Protein AF-I1C285-F1 (afdb_monomer)

Solvent-accessible surface area (backbone atoms only — not comparable to full-atom values): 5231 Å² total; per-residue (Å²): 115,69,70,64,52,58,72,76,45,48,62,41,95,85,80,42,74,32,66,66,60,37,52,52,51,22,49,48,51,28,55,53,49,52,51,52,40,39,73,76,35,48,26,65,90,64,35,57,68,70,58,39,52,48,50,41,62,72,60,34,46,51,43,53,49,54,52,59,76,76,42,93,71,54,72,73,56,49,51,53,50,50,56,46,48,51,56,58,56,67,62,83

Secondary structure (DSSP, 8-state):
-HHHHHHHS-B-TTS-B-HHHHHHHHHHHHHHHHHHHHHTT-STTTS-HHHHHHHIIIIIHHHHHHHHHHS---HHHHHHHHHHHHHHHTT-

Radius of gyration: 14.58 Å; Cα contacts (8 Å, |Δi|>4): 73; chains: 1; bounding box: 31×17×46 Å

pLDDT: mean 83.93, std 9.77, range [53.44, 94.19]

Organism: Rhizopus delemar (strain RA 99-880 / ATCC MYA-4621 / FGSC 9543 / NRRL 43880) (NCBI:txid246409)

Foldseek 3Di:
DVVVVPVQFDADVPRHGDLVVLLVSLLVQLVVQLVVCVVVQLFVVRDPPVVSVVCCVPPRVCSLVVSVVPDPDDPVSVVSSVVSNVVSVVRD

Structure (mmCIF, N/CA/C/O backbone):
data_AF-I1C285-F1
#
_entry.id   AF-I1C285-F1
#
loop_
_atom_site.group_PDB
_atom_site.id
_atom_site.type_symbol
_atom_site.label_atom_id
_atom_site.label_alt_id
_atom_site.label_comp_id
_atom_site.label_asym_id
_atom_site.label_entity_id
_atom_site.label_seq_id
_atom_site.pdbx_PDB_ins_code
_atom_site.Cartn_x
_atom_site.Cartn_y
_atom_site.Cartn_z
_atom_site.occupancy
_atom_site.B_iso_or_equiv
_atom_site.auth_seq_id
_atom_site.auth_comp_id
_atom_site.auth_asym_id
_atom_site.auth_atom_id
_atom_site.pdbx_PDB_model_num
ATOM 1 N N . MET A 1 1 ? -11.873 -8.223 -22.964 1.00 54.44 1 MET A N 1
ATOM 2 C CA . MET A 1 1 ? -10.847 -8.191 -21.890 1.00 54.44 1 MET A CA 1
ATOM 3 C C . MET A 1 1 ? -9.662 -7.270 -22.198 1.00 54.44 1 MET A C 1
ATOM 5 O O . MET A 1 1 ? -9.266 -6.542 -21.297 1.00 54.44 1 ME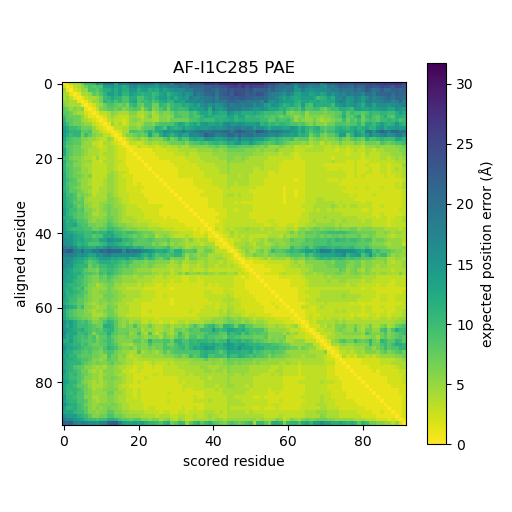T A O 1
ATOM 9 N N . ALA A 1 2 ? -9.109 -7.268 -23.420 1.00 53.44 2 ALA A N 1
ATOM 10 C CA . ALA A 1 2 ? -7.887 -6.519 -23.758 1.00 53.44 2 ALA A CA 1
ATOM 11 C C . ALA A 1 2 ? -7.978 -4.990 -23.529 1.00 53.44 2 ALA A C 1
ATOM 13 O O . ALA A 1 2 ? -7.085 -4.411 -22.913 1.00 53.44 2 ALA A O 1
ATOM 14 N N . ASP A 1 3 ? -9.087 -4.344 -23.906 1.00 55.34 3 ASP A N 1
ATOM 15 C CA . ASP A 1 3 ? -9.252 -2.886 -23.746 1.00 55.34 3 ASP A CA 1
ATOM 16 C C . ASP A 1 3 ? -9.341 -2.407 -22.289 1.00 55.34 3 ASP A C 1
ATOM 18 O O . ASP A 1 3 ? -8.932 -1.291 -21.959 1.00 55.34 3 ASP A O 1
ATOM 22 N N . LEU A 1 4 ? -9.846 -3.251 -21.383 1.00 56.50 4 LEU A N 1
ATOM 23 C CA . LEU A 1 4 ? -9.949 -2.916 -19.958 1.00 56.50 4 LEU A CA 1
ATOM 24 C C . LEU A 1 4 ? -8.583 -2.939 -19.268 1.00 56.50 4 LEU A C 1
ATOM 26 O O . LEU A 1 4 ? -8.317 -2.100 -18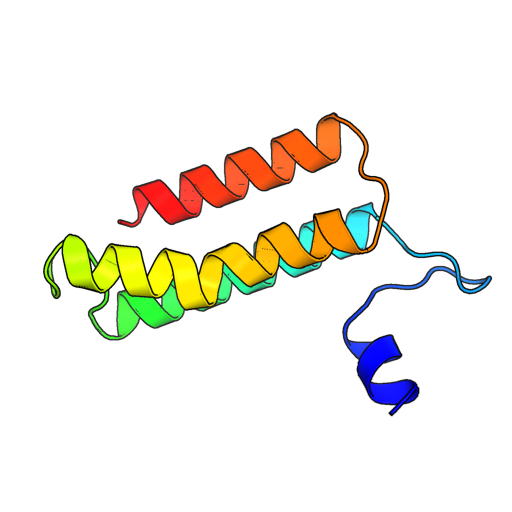.405 1.00 56.50 4 LEU A O 1
ATOM 30 N N . LEU A 1 5 ? -7.707 -3.864 -19.670 1.00 58.28 5 LEU A N 1
ATOM 31 C CA . LEU A 1 5 ? -6.325 -3.911 -19.195 1.00 58.28 5 LEU A CA 1
ATOM 32 C C . LEU A 1 5 ? -5.527 -2.720 -19.739 1.00 58.28 5 LEU A C 1
ATOM 34 O O . LEU A 1 5 ? -4.825 -2.062 -18.973 1.00 58.28 5 LEU A O 1
ATOM 38 N N . ARG A 1 6 ? -5.730 -2.362 -21.015 1.00 58.78 6 ARG A N 1
ATOM 39 C CA . ARG A 1 6 ? -5.080 -1.207 -21.659 1.00 58.78 6 ARG A CA 1
ATOM 40 C C . ARG A 1 6 ? -5.464 0.139 -21.029 1.00 58.78 6 ARG A C 1
ATOM 42 O O . ARG A 1 6 ? -4.644 1.047 -21.002 1.00 58.78 6 ARG A O 1
ATOM 49 N N . LYS A 1 7 ? -6.673 0.273 -20.464 1.00 62.44 7 LYS A N 1
ATOM 50 C CA . LYS A 1 7 ? -7.075 1.471 -19.694 1.00 62.44 7 LYS A CA 1
ATOM 51 C C . LYS A 1 7 ? -6.432 1.568 -18.308 1.00 62.44 7 LYS A C 1
ATOM 53 O O . LYS A 1 7 ? -6.295 2.670 -17.785 1.00 62.44 7 LYS A O 1
ATOM 58 N N . ARG A 1 8 ? -6.105 0.440 -17.669 1.00 64.81 8 ARG A N 1
ATOM 59 C CA . ARG A 1 8 ? -5.585 0.417 -16.287 1.00 64.81 8 ARG A CA 1
ATOM 60 C C . ARG A 1 8 ? -4.065 0.407 -16.200 1.00 64.81 8 ARG A C 1
ATOM 62 O O . ARG A 1 8 ? -3.540 0.803 -15.158 1.00 64.81 8 ARG A O 1
ATOM 69 N N . ILE A 1 9 ? -3.402 -0.063 -17.250 1.00 74.44 9 ILE A N 1
ATOM 70 C CA . ILE A 1 9 ? -1.959 -0.254 -17.320 1.00 74.44 9 ILE A CA 1
ATOM 71 C C . ILE A 1 9 ? -1.407 0.711 -18.381 1.00 74.44 9 ILE A C 1
ATOM 73 O O . ILE A 1 9 ? -1.883 0.689 -19.514 1.00 74.44 9 ILE A O 1
ATOM 77 N N . PRO A 1 10 ? -0.448 1.587 -18.040 1.00 78.25 10 PRO A N 1
ATOM 78 C CA . PRO A 1 10 ? 0.042 2.588 -18.975 1.00 78.25 10 PRO A CA 1
ATOM 79 C C . PRO A 1 10 ? 1.036 1.969 -19.960 1.00 78.25 10 PRO A C 1
ATOM 81 O O . PRO A 1 10 ? 2.098 1.484 -19.570 1.00 78.25 10 PRO A O 1
ATOM 84 N N . PHE A 1 11 ? 0.692 2.034 -21.244 1.00 78.94 11 PHE A N 1
ATOM 85 C CA . PHE A 1 11 ? 1.546 1.618 -22.353 1.00 78.94 11 PHE A CA 1
ATOM 86 C C . PHE A 1 11 ? 2.057 2.843 -23.122 1.00 78.94 11 PHE A C 1
ATOM 88 O O . PHE A 1 11 ? 1.318 3.805 -23.351 1.00 78.94 11 PHE A O 1
ATOM 95 N N . LYS A 1 12 ? 3.326 2.805 -23.529 1.00 79.94 12 LYS A N 1
ATOM 96 C CA . LYS A 1 12 ? 3.933 3.729 -24.492 1.00 79.94 12 LYS A CA 1
ATOM 97 C C . LYS A 1 12 ? 3.543 3.328 -25.926 1.00 79.94 12 LYS A C 1
ATOM 99 O O . LYS A 1 12 ? 3.167 2.175 -26.157 1.00 79.94 12 LYS A O 1
ATOM 104 N N . PRO A 1 13 ? 3.649 4.244 -26.908 1.00 76.44 13 PRO A N 1
ATOM 105 C CA . PRO A 1 13 ? 3.588 3.873 -28.321 1.00 76.44 13 PRO A CA 1
ATOM 106 C C . PRO A 1 13 ? 4.623 2.774 -28.604 1.00 76.44 13 PRO A C 1
ATOM 108 O O . PRO A 1 13 ? 5.791 2.939 -28.260 1.00 76.44 13 PRO A O 1
ATOM 111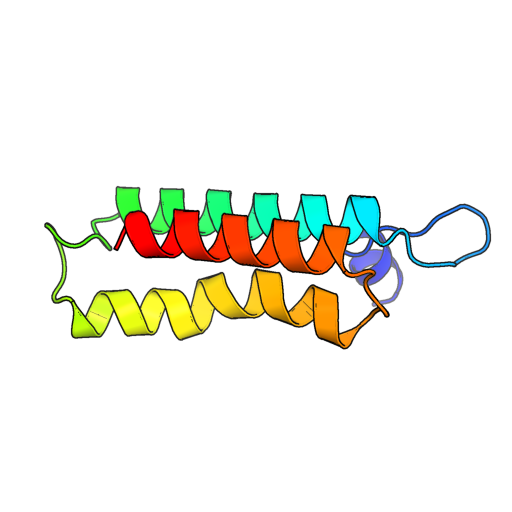 N N . GLY A 1 14 ? 4.183 1.642 -29.158 1.00 75.62 14 GLY A N 1
ATOM 112 C CA . GLY A 1 14 ? 5.005 0.433 -29.310 1.00 75.62 14 GLY A CA 1
ATOM 113 C C . GLY A 1 14 ? 4.681 -0.706 -28.332 1.00 75.62 14 GLY A C 1
ATOM 114 O O . GLY A 1 14 ? 5.429 -1.671 -28.293 1.00 75.62 14 GLY A O 1
ATOM 115 N N . ASP A 1 15 ? 3.600 -0.616 -27.546 1.00 75.44 15 ASP A N 1
ATOM 116 C CA . ASP A 1 15 ? 3.109 -1.659 -26.614 1.00 75.44 15 ASP A CA 1
ATOM 117 C C . ASP A 1 15 ? 4.062 -2.013 -25.453 1.00 75.44 15 ASP A C 1
ATOM 119 O O . ASP A 1 15 ? 3.899 -3.020 -24.766 1.00 75.44 15 ASP A O 1
ATOM 123 N N . HIS A 1 16 ? 5.026 -1.140 -25.160 1.00 80.88 16 HIS A N 1
ATOM 124 C CA . HIS A 1 16 ? 5.895 -1.283 -23.991 1.00 80.88 16 HIS A CA 1
ATOM 125 C C . HIS A 1 16 ? 5.263 -0.593 -22.784 1.00 80.88 16 HIS A C 1
ATOM 127 O O . HIS A 1 16 ? 4.664 0.475 -22.916 1.00 80.88 16 HIS A O 1
ATOM 133 N N . LEU A 1 17 ? 5.412 -1.167 -21.592 1.00 82.75 17 LEU A N 1
ATOM 134 C CA . LEU A 1 17 ? 4.932 -0.542 -20.362 1.00 82.75 17 LEU A CA 1
ATOM 135 C C . LEU A 1 17 ? 5.684 0.758 -20.073 1.00 82.75 17 LEU A C 1
ATOM 137 O O . LEU A 1 17 ? 6.894 0.853 -20.272 1.00 82.75 17 LEU A O 1
ATOM 141 N N . ASP A 1 18 ? 4.963 1.753 -19.564 1.00 87.25 18 ASP A N 1
ATOM 142 C CA . ASP A 1 18 ? 5.558 2.973 -19.034 1.00 87.25 18 ASP A CA 1
ATOM 143 C C . ASP A 1 18 ? 5.771 2.831 -17.515 1.00 87.25 18 ASP A C 1
ATOM 145 O O . ASP A 1 18 ? 4.823 3.052 -16.752 1.00 87.25 18 ASP A O 1
ATOM 149 N N . PRO A 1 19 ? 6.974 2.439 -17.045 1.00 84.44 19 PRO A N 1
ATOM 150 C CA . PRO A 1 19 ? 7.214 2.167 -15.628 1.00 84.44 19 PRO A CA 1
ATOM 151 C C . PRO A 1 19 ? 6.941 3.385 -14.744 1.00 84.44 19 PRO A C 1
ATOM 153 O O . PRO A 1 19 ? 6.428 3.243 -13.638 1.00 84.44 19 PRO A O 1
ATOM 156 N N . GLU A 1 20 ? 7.226 4.590 -15.235 1.00 86.62 20 GLU A N 1
ATOM 157 C CA . GLU A 1 20 ? 7.057 5.817 -14.464 1.00 86.62 20 GLU A CA 1
ATOM 158 C C . GLU A 1 20 ? 5.576 6.143 -14.255 1.00 86.62 20 GLU A C 1
ATOM 160 O O . GLU A 1 20 ? 5.125 6.325 -13.122 1.00 86.62 20 GLU A O 1
ATOM 165 N N . LYS A 1 21 ? 4.778 6.117 -15.330 1.00 87.50 21 LYS A N 1
ATOM 166 C CA . LYS A 1 21 ? 3.321 6.294 -15.220 1.00 87.50 21 LYS A CA 1
ATOM 167 C C . LYS A 1 21 ? 2.666 5.178 -14.415 1.00 87.50 21 LYS A C 1
ATOM 169 O O . LYS A 1 21 ? 1.667 5.424 -13.741 1.00 87.50 21 LYS A O 1
ATOM 174 N N . LEU A 1 22 ? 3.204 3.962 -14.485 1.00 87.94 22 LEU A N 1
ATOM 175 C CA . LEU A 1 22 ? 2.701 2.817 -13.732 1.00 87.94 22 LEU A CA 1
ATOM 176 C C . LEU A 1 22 ? 2.910 3.027 -12.230 1.00 87.94 22 LEU A C 1
ATOM 178 O O . LEU A 1 22 ? 1.957 2.897 -11.462 1.00 87.94 22 LEU A O 1
ATOM 182 N N . VAL A 1 23 ? 4.109 3.449 -11.826 1.00 89.12 23 VAL A N 1
ATOM 183 C CA . VAL A 1 23 ? 4.424 3.809 -10.436 1.00 89.12 23 VAL A CA 1
ATOM 184 C C . VAL A 1 23 ? 3.523 4.9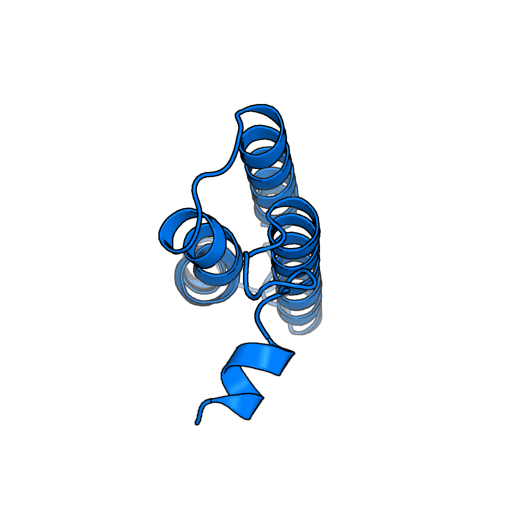40 -9.950 1.00 89.12 23 VAL A C 1
ATOM 186 O O . VAL A 1 23 ? 2.865 4.791 -8.922 1.00 89.12 23 VAL A O 1
ATOM 189 N N . GLN A 1 24 ? 3.404 6.029 -10.715 1.00 89.56 24 GLN A N 1
ATOM 190 C CA . GLN A 1 24 ? 2.547 7.160 -10.342 1.00 89.56 24 GLN A CA 1
ATOM 191 C C . GLN A 1 24 ? 1.072 6.758 -10.210 1.00 89.56 24 GLN A C 1
ATOM 193 O O . GLN A 1 24 ? 0.413 7.122 -9.237 1.00 89.56 24 GLN A O 1
ATOM 198 N N . SER A 1 25 ? 0.551 5.953 -11.142 1.00 89.12 25 SER A N 1
ATOM 199 C CA . SER A 1 25 ? -0.826 5.447 -11.078 1.00 89.12 25 SER A CA 1
ATOM 200 C C . SER A 1 25 ? -1.068 4.595 -9.832 1.00 89.12 25 SER A C 1
ATOM 202 O O . SER A 1 25 ? -2.115 4.716 -9.197 1.00 89.12 25 SER A O 1
ATOM 204 N N . ASN A 1 26 ? -0.110 3.745 -9.468 1.00 89.31 26 ASN A N 1
ATOM 205 C CA . ASN A 1 26 ? -0.221 2.866 -8.309 1.00 89.31 26 ASN A CA 1
ATOM 206 C C . ASN A 1 26 ? -0.166 3.641 -6.995 1.00 89.31 26 ASN A C 1
ATOM 208 O O . ASN A 1 26 ? -0.995 3.405 -6.117 1.00 89.31 26 ASN A O 1
ATOM 212 N N . ILE A 1 27 ? 0.747 4.611 -6.889 1.00 91.25 27 ILE A N 1
ATOM 213 C CA . ILE A 1 27 ? 0.823 5.525 -5.744 1.00 91.25 27 ILE A CA 1
ATOM 214 C C . ILE A 1 27 ? -0.484 6.298 -5.606 1.00 91.25 27 ILE A C 1
ATOM 216 O O . ILE A 1 27 ? -1.054 6.354 -4.518 1.00 91.25 27 ILE A O 1
ATOM 22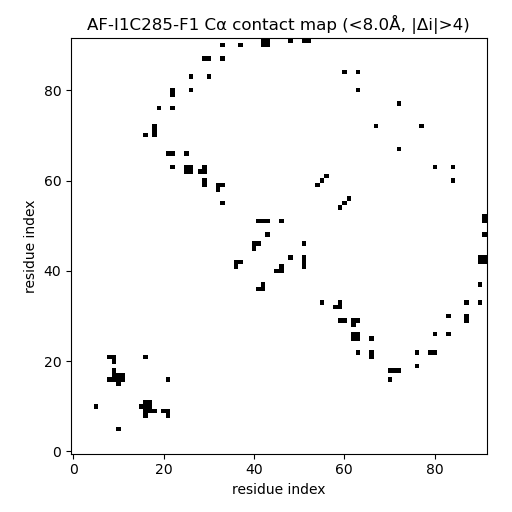0 N N . PHE A 1 28 ? -0.994 6.852 -6.708 1.00 92.25 28 PHE A N 1
ATOM 221 C CA . PHE A 1 28 ? -2.251 7.588 -6.708 1.00 92.25 28 PHE A CA 1
ATOM 222 C C . PHE A 1 28 ? -3.414 6.716 -6.221 1.00 92.25 28 PHE A C 1
ATOM 224 O O . PHE A 1 28 ? -4.126 7.111 -5.302 1.00 92.25 28 PHE A O 1
ATOM 231 N N . LYS A 1 29 ? -3.567 5.500 -6.762 1.00 91.44 29 LYS A N 1
ATOM 232 C CA . LYS A 1 29 ? -4.606 4.549 -6.331 1.00 91.44 29 LYS A CA 1
ATOM 233 C C . LYS A 1 29 ? -4.490 4.220 -4.841 1.00 91.44 29 LYS A C 1
ATOM 235 O O . LYS A 1 29 ? -5.498 4.300 -4.133 1.00 91.44 29 LYS A O 1
ATOM 240 N N . ALA A 1 30 ? -3.281 3.915 -4.364 1.00 92.44 30 ALA A N 1
ATOM 241 C CA . ALA A 1 30 ? -3.032 3.572 -2.966 1.00 92.44 30 ALA A CA 1
ATOM 242 C C . ALA A 1 30 ? -3.395 4.734 -2.034 1.00 92.44 30 ALA A C 1
ATOM 244 O O . ALA A 1 30 ? -4.131 4.550 -1.063 1.00 92.44 30 ALA A O 1
ATOM 245 N N . MET A 1 31 ? -2.965 5.948 -2.384 1.00 93.12 31 MET A N 1
ATOM 246 C CA . MET A 1 31 ? -3.251 7.166 -1.626 1.00 93.12 31 MET A CA 1
ATOM 247 C C . MET A 1 31 ? -4.742 7.531 -1.638 1.00 93.12 31 MET A C 1
ATOM 249 O O . MET A 1 31 ? -5.298 7.908 -0.607 1.00 93.12 31 MET A O 1
ATOM 253 N N . SER A 1 32 ? -5.425 7.394 -2.775 1.00 94.19 32 SER A N 1
ATOM 254 C CA . SER A 1 32 ? -6.875 7.598 -2.847 1.00 94.19 32 SER A CA 1
ATOM 255 C C . SER A 1 32 ? -7.620 6.581 -1.985 1.00 94.19 32 SER A C 1
ATOM 257 O O . SER A 1 32 ? -8.498 6.958 -1.212 1.00 94.19 32 SER A O 1
ATOM 259 N N . THR A 1 33 ? -7.234 5.306 -2.061 1.00 93.44 33 THR A N 1
ATOM 260 C CA . THR A 1 33 ? -7.852 4.226 -1.283 1.00 93.44 33 THR A CA 1
ATOM 261 C C . THR A 1 33 ? -7.673 4.451 0.214 1.00 93.44 33 THR A C 1
ATOM 263 O O . THR A 1 33 ? -8.647 4.363 0.958 1.00 93.44 33 THR A O 1
ATOM 266 N N . ILE A 1 34 ? -6.463 4.795 0.672 1.00 92.50 34 ILE A N 1
ATOM 267 C CA . ILE A 1 34 ? -6.223 5.021 2.102 1.00 92.50 34 ILE A CA 1
ATOM 268 C C . ILE A 1 34 ? -6.956 6.255 2.631 1.00 92.50 34 ILE A C 1
ATOM 270 O O . ILE A 1 34 ? -7.422 6.247 3.766 1.00 92.50 34 ILE A O 1
ATOM 274 N N . ASN A 1 35 ? -7.133 7.293 1.808 1.00 92.50 35 ASN A N 1
ATOM 275 C CA . ASN A 1 35 ? -7.945 8.450 2.180 1.00 92.50 35 ASN A CA 1
ATOM 276 C C . ASN A 1 35 ? -9.426 8.079 2.333 1.00 92.50 35 ASN A C 1
ATOM 278 O O . ASN A 1 35 ? -10.055 8.503 3.299 1.00 92.50 35 ASN A O 1
ATOM 282 N N . VAL A 1 36 ? -9.970 7.255 1.429 1.00 92.75 36 VAL A N 1
ATOM 283 C CA . VAL A 1 36 ? -11.349 6.753 1.544 1.00 92.75 36 VAL A CA 1
ATOM 284 C C . VAL A 1 36 ? -11.505 5.897 2.799 1.00 92.75 36 VAL A C 1
ATOM 286 O O . VAL A 1 36 ? -12.414 6.153 3.584 1.00 92.75 36 VAL A O 1
ATOM 289 N N . LEU A 1 37 ? -10.592 4.950 3.040 1.00 90.44 37 LEU A N 1
ATOM 290 C CA . LEU A 1 37 ? -10.587 4.124 4.253 1.00 90.44 37 LEU A CA 1
ATOM 291 C C . LEU A 1 37 ? -10.553 4.999 5.517 1.00 90.44 37 LEU A C 1
ATOM 293 O O . LEU A 1 37 ? -11.390 4.844 6.404 1.00 90.44 37 LEU A O 1
ATOM 297 N N . SER A 1 38 ? -9.666 5.992 5.550 1.00 88.81 38 SER A N 1
ATOM 298 C CA . SER A 1 38 ? -9.572 6.937 6.663 1.00 88.81 38 SER A CA 1
ATOM 299 C C . SER A 1 38 ? -10.872 7.724 6.883 1.00 88.81 38 SER A C 1
ATOM 301 O O . SER A 1 38 ? -11.293 7.881 8.031 1.00 88.81 38 SER A O 1
ATOM 303 N N . SER A 1 39 ? -11.549 8.150 5.806 1.00 89.19 39 SER A N 1
ATOM 304 C CA . SER A 1 39 ? -12.815 8.898 5.883 1.00 89.19 39 SER A CA 1
ATOM 305 C C . SER A 1 39 ? -14.001 8.080 6.399 1.00 89.19 39 SER A C 1
ATOM 307 O O . SER A 1 39 ? -14.886 8.642 7.034 1.00 89.19 39 SER A O 1
ATOM 309 N N . ILE A 1 40 ? -14.009 6.758 6.186 1.00 88.19 40 ILE A N 1
ATOM 310 C CA . ILE A 1 40 ? -15.044 5.856 6.726 1.00 88.19 40 ILE A CA 1
ATOM 311 C C . ILE A 1 40 ? -14.698 5.349 8.135 1.00 88.19 40 ILE A C 1
ATOM 313 O O . ILE A 1 40 ? -15.298 4.398 8.629 1.00 88.19 40 ILE A O 1
ATOM 317 N N . GLY A 1 41 ? -13.700 5.960 8.775 1.00 85.31 41 GLY A N 1
ATOM 318 C CA . GLY A 1 41 ? -13.295 5.654 10.139 1.00 85.31 41 GLY A CA 1
ATOM 319 C C . GLY A 1 41 ? -12.225 4.577 10.254 1.00 85.31 41 GLY A C 1
ATOM 320 O O . GLY A 1 41 ? -11.707 4.414 11.352 1.00 85.31 41 GLY A O 1
ATOM 321 N N . VAL A 1 42 ? -11.838 3.893 9.163 1.00 85.31 42 VAL A N 1
ATOM 322 C CA . VAL A 1 42 ? -10.706 2.946 9.127 1.00 85.31 42 VAL A CA 1
ATOM 323 C C . VAL A 1 42 ? -9.423 3.758 9.262 1.00 85.31 42 VAL A C 1
ATOM 325 O O . VAL A 1 42 ? -8.756 4.086 8.289 1.00 85.31 42 VAL A O 1
ATOM 328 N N . ASN A 1 43 ? -9.117 4.117 10.504 1.00 82.31 43 ASN A N 1
ATOM 329 C CA . ASN A 1 43 ? -7.975 4.885 10.976 1.00 82.31 43 ASN A CA 1
ATOM 330 C C . ASN A 1 43 ? -7.712 4.489 12.455 1.00 82.31 43 ASN A C 1
ATOM 332 O O . ASN A 1 43 ? -8.579 3.851 13.069 1.00 82.31 43 ASN A O 1
ATOM 336 N N . PRO A 1 44 ? -6.563 4.853 13.051 1.00 77.62 44 PRO A N 1
ATOM 337 C CA . PRO A 1 44 ? -6.232 4.484 14.435 1.00 77.62 44 PRO A CA 1
ATOM 338 C C . PRO A 1 44 ? -7.212 4.994 15.500 1.00 77.62 44 PRO A C 1
ATOM 340 O O . PRO A 1 44 ? -7.220 4.464 16.608 1.00 77.62 44 PRO A O 1
ATOM 343 N N . SER A 1 45 ? -8.024 6.011 15.194 1.00 81.25 45 SER A N 1
ATOM 344 C CA . SER A 1 45 ? -9.029 6.546 16.121 1.00 81.25 45 SER A CA 1
ATOM 345 C C . SER A 1 45 ? -10.383 5.830 16.046 1.00 81.25 45 SER A C 1
ATOM 347 O O . SER A 1 45 ? -11.121 5.845 17.026 1.00 81.25 45 SER A O 1
ATOM 349 N N . GLY A 1 46 ? -10.718 5.202 14.911 1.00 78.44 46 GLY A N 1
ATOM 350 C CA . GLY A 1 46 ? -12.035 4.602 14.669 1.00 78.44 46 GLY A CA 1
ATOM 351 C C . GLY A 1 46 ? -12.079 3.071 14.708 1.00 78.44 46 GLY A C 1
ATOM 352 O O . GLY A 1 46 ? -13.101 2.509 15.091 1.00 78.44 46 GLY A O 1
ATOM 353 N N . PHE A 1 47 ? -10.992 2.373 14.358 1.00 81.38 47 PHE A N 1
ATOM 354 C CA . PHE A 1 47 ? -10.908 0.905 14.432 1.00 81.38 47 PHE A CA 1
ATOM 355 C C . PHE A 1 47 ? -9.711 0.454 15.263 1.00 81.38 47 PHE A C 1
ATOM 357 O O . PHE A 1 47 ? -8.735 1.178 15.448 1.00 81.38 47 PHE A O 1
ATOM 364 N N . SER A 1 48 ? -9.744 -0.804 15.712 1.00 85.00 48 SER A N 1
ATOM 365 C CA . SER A 1 48 ? -8.565 -1.413 16.318 1.00 85.00 48 SER A CA 1
ATOM 366 C C . SER A 1 48 ? -7.411 -1.471 15.312 1.00 85.00 48 SER A C 1
ATOM 368 O O . SER A 1 48 ? -7.600 -1.748 14.121 1.00 85.00 48 SER A O 1
ATOM 370 N N . LYS A 1 49 ? -6.186 -1.287 15.813 1.00 84.88 49 LYS A N 1
ATOM 371 C CA . LYS A 1 49 ? -4.946 -1.382 15.025 1.00 84.88 49 LYS A CA 1
ATOM 372 C C . LYS A 1 49 ? -4.867 -2.679 14.203 1.00 84.88 49 LYS A C 1
ATOM 374 O O . LYS A 1 49 ? -4.353 -2.695 13.083 1.00 84.88 49 LYS A O 1
ATOM 379 N N . LEU A 1 50 ? -5.417 -3.773 14.733 1.00 87.62 50 LEU A N 1
ATOM 380 C CA . LEU A 1 50 ? -5.450 -5.073 14.064 1.00 87.62 50 LEU A CA 1
ATOM 381 C C . LEU A 1 50 ? -6.408 -5.094 12.863 1.00 87.62 50 LEU A C 1
ATOM 383 O O . LEU A 1 50 ? -6.058 -5.635 11.818 1.00 87.62 50 LEU A O 1
ATOM 387 N N . LEU A 1 51 ? -7.598 -4.499 12.978 1.00 86.31 51 LEU A N 1
ATOM 388 C CA . LEU A 1 51 ? -8.557 -4.446 11.870 1.00 86.31 51 LEU A CA 1
ATOM 389 C C . LEU A 1 51 ? -8.071 -3.529 10.752 1.00 86.31 51 LEU A C 1
ATOM 391 O O . LEU A 1 51 ? -8.058 -3.926 9.588 1.00 86.31 51 LEU A O 1
ATOM 395 N N . TYR A 1 52 ? -7.597 -2.338 11.106 1.00 83.31 52 TYR A N 1
ATOM 396 C CA . TYR A 1 52 ? -7.042 -1.410 10.133 1.00 83.31 52 TYR A CA 1
ATOM 397 C C . TYR A 1 52 ? -5.858 -2.026 9.364 1.00 83.31 52 TYR A C 1
ATOM 399 O O . TYR A 1 52 ? -5.800 -1.950 8.137 1.00 83.31 52 TYR A O 1
ATOM 407 N N . SER A 1 53 ? -4.899 -2.649 10.065 1.00 88.69 53 SER A N 1
ATOM 408 C CA . SER A 1 53 ? -3.700 -3.207 9.414 1.00 88.69 53 SER A CA 1
ATOM 409 C C . SER A 1 53 ? -4.051 -4.319 8.423 1.00 88.69 53 SER A C 1
ATOM 411 O O . SER A 1 53 ? -3.422 -4.425 7.368 1.00 88.69 53 SER A O 1
ATOM 413 N N . ARG A 1 54 ? -5.117 -5.085 8.698 1.00 91.81 54 ARG A N 1
ATOM 414 C CA . ARG A 1 54 ? -5.693 -6.035 7.737 1.00 91.81 54 ARG A CA 1
ATOM 415 C C . ARG A 1 54 ? -6.273 -5.332 6.510 1.00 91.81 54 ARG A C 1
ATOM 417 O O . ARG A 1 54 ? -5.992 -5.773 5.401 1.00 91.81 54 ARG A O 1
ATOM 424 N N . PHE A 1 55 ? -7.016 -4.235 6.672 1.00 90.75 55 PHE A N 1
ATOM 425 C CA . PHE A 1 55 ? -7.522 -3.460 5.530 1.00 90.75 55 PHE A CA 1
ATOM 426 C C . PHE A 1 55 ? -6.392 -2.903 4.659 1.00 90.75 55 PHE A C 1
ATOM 428 O O . PHE A 1 55 ? -6.448 -3.025 3.434 1.00 90.75 55 PHE A O 1
ATOM 435 N N . TYR A 1 56 ? -5.334 -2.364 5.269 1.00 91.44 56 TYR A N 1
ATOM 436 C CA . TYR A 1 56 ? -4.154 -1.917 4.530 1.00 91.44 56 TYR A CA 1
ATOM 437 C C . TYR A 1 56 ? -3.522 -3.065 3.727 1.00 91.44 56 TYR A C 1
ATOM 439 O O . TYR A 1 56 ? -3.323 -2.934 2.517 1.00 91.44 56 TYR A O 1
ATOM 447 N N . ALA A 1 57 ? -3.259 -4.204 4.377 1.00 92.31 57 ALA A N 1
ATOM 448 C CA . ALA A 1 57 ? -2.612 -5.354 3.749 1.00 92.31 57 ALA A CA 1
ATOM 449 C C . ALA A 1 57 ? -3.444 -5.975 2.616 1.00 92.31 57 ALA A C 1
ATOM 451 O O . ALA A 1 57 ? -2.876 -6.443 1.636 1.00 92.31 57 ALA A O 1
ATOM 452 N N . GLN A 1 58 ? -4.773 -5.983 2.740 1.00 92.69 58 GLN A N 1
ATOM 453 C CA . GLN A 1 58 ? -5.664 -6.628 1.772 1.00 92.69 58 GLN A CA 1
ATOM 454 C C . GLN A 1 58 ? -6.096 -5.705 0.6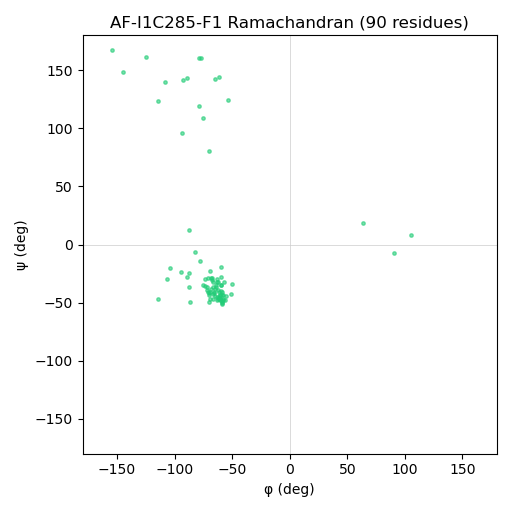26 1.00 92.69 58 GLN A C 1
ATOM 456 O O . GLN A 1 58 ? -6.384 -6.193 -0.462 1.00 92.69 58 GLN A O 1
ATOM 461 N N . ILE A 1 59 ? -6.160 -4.386 0.842 1.00 91.75 59 ILE A N 1
ATOM 462 C CA . ILE A 1 59 ? -6.751 -3.451 -0.132 1.00 91.75 59 ILE A CA 1
ATOM 463 C C . ILE A 1 59 ? -5.710 -2.492 -0.714 1.00 91.75 59 ILE A C 1
ATOM 465 O O . ILE A 1 59 ? -5.676 -2.292 -1.928 1.00 91.75 59 ILE A O 1
ATOM 469 N N . VAL A 1 60 ? -4.865 -1.887 0.126 1.00 92.19 60 VAL A N 1
ATOM 470 C CA . VAL A 1 60 ? -3.930 -0.827 -0.299 1.00 92.19 60 VAL A CA 1
ATOM 471 C C . VAL A 1 60 ? -2.627 -1.420 -0.817 1.00 92.19 60 VAL A C 1
ATOM 473 O O . VAL A 1 60 ? -2.180 -1.078 -1.911 1.00 92.19 60 VAL A O 1
ATOM 476 N N . ARG A 1 61 ? -2.032 -2.345 -0.057 1.00 91.31 61 ARG A N 1
ATOM 477 C CA . ARG A 1 61 ? -0.739 -2.959 -0.380 1.00 91.31 61 ARG A CA 1
ATOM 478 C C . ARG A 1 61 ? -0.707 -3.608 -1.779 1.00 91.31 61 ARG A C 1
ATOM 480 O O . ARG A 1 61 ? 0.217 -3.279 -2.533 1.00 91.31 61 ARG A O 1
ATOM 487 N N . PRO A 1 62 ? -1.731 -4.373 -2.219 1.00 91.62 62 PRO A N 1
ATOM 488 C CA . PRO A 1 62 ? -1.745 -4.960 -3.560 1.00 91.62 62 PRO A CA 1
ATOM 489 C C . PRO A 1 62 ? -1.686 -3.928 -4.690 1.00 91.62 62 PRO A C 1
ATOM 491 O O . PRO A 1 62 ? -1.155 -4.220 -5.756 1.00 91.62 62 PRO A O 1
ATOM 494 N N . GLN A 1 63 ? -2.181 -2.704 -4.476 1.00 89.50 63 GLN A N 1
ATOM 495 C CA . GLN A 1 63 ? -2.153 -1.652 -5.500 1.00 89.50 63 GLN A CA 1
ATOM 496 C C . GLN A 1 63 ? -0.726 -1.181 -5.796 1.00 89.50 63 GLN A C 1
ATOM 498 O O . GLN A 1 63 ? -0.429 -0.809 -6.929 1.00 89.50 63 GLN A O 1
ATOM 503 N N . THR A 1 64 ? 0.161 -1.232 -4.799 1.00 85.31 64 THR A N 1
ATOM 504 C CA . THR A 1 64 ? 1.586 -0.905 -4.960 1.00 85.31 64 THR A CA 1
ATOM 505 C C . THR A 1 64 ? 2.423 -2.107 -5.402 1.00 85.31 64 THR A C 1
ATOM 507 O O . THR A 1 64 ? 3.311 -1.950 -6.236 1.00 85.31 64 THR A O 1
ATOM 510 N N . GLU A 1 65 ? 2.106 -3.315 -4.923 1.00 85.50 65 GLU A N 1
ATOM 511 C CA . GLU A 1 65 ? 2.863 -4.537 -5.237 1.00 85.50 65 GLU A CA 1
ATOM 512 C C . GLU A 1 65 ? 2.589 -5.068 -6.645 1.00 85.50 65 GLU A C 1
ATOM 514 O O . GLU A 1 65 ? 3.504 -5.540 -7.318 1.00 85.50 65 GLU A O 1
ATOM 519 N N . TYR A 1 66 ? 1.356 -4.924 -7.140 1.00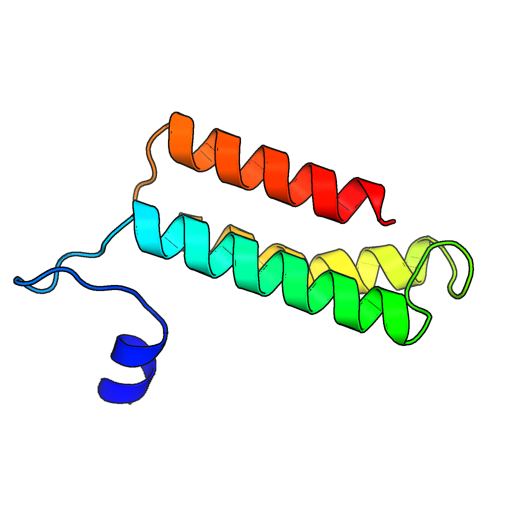 77.62 66 TYR A N 1
ATOM 520 C CA . TYR A 1 66 ? 0.993 -5.334 -8.498 1.00 77.62 66 TYR A CA 1
ATOM 521 C C . TYR A 1 66 ? 1.861 -4.642 -9.560 1.00 77.62 66 TYR A C 1
ATOM 523 O O . TYR A 1 66 ? 2.193 -5.241 -10.578 1.00 77.62 66 TYR A O 1
ATOM 531 N N . GLY A 1 67 ? 2.296 -3.402 -9.311 1.00 71.88 67 GLY A N 1
ATOM 532 C CA . GLY A 1 67 ? 3.193 -2.699 -10.226 1.00 71.88 67 GLY A CA 1
ATOM 533 C C . GLY A 1 67 ? 4.583 -3.309 -10.348 1.00 71.88 67 GLY A C 1
ATOM 534 O O . GLY A 1 67 ? 5.145 -3.324 -11.439 1.00 71.88 67 GLY A O 1
ATOM 535 N N . ILE A 1 68 ? 5.105 -3.830 -9.238 1.00 75.44 68 ILE A N 1
ATOM 536 C CA . ILE A 1 68 ? 6.407 -4.502 -9.178 1.00 75.44 68 ILE A CA 1
ATOM 537 C C . ILE A 1 68 ? 6.323 -5.864 -9.880 1.00 75.44 68 ILE A C 1
ATOM 539 O O . ILE A 1 68 ? 7.255 -6.271 -10.561 1.00 75.44 68 ILE A O 1
ATOM 543 N N . ALA A 1 69 ? 5.187 -6.558 -9.762 1.00 80.94 69 ALA A N 1
ATOM 544 C CA . ALA A 1 69 ? 5.003 -7.887 -10.346 1.00 80.94 69 ALA A CA 1
ATOM 545 C C . ALA A 1 69 ? 4.928 -7.897 -11.887 1.00 80.94 69 ALA A C 1
ATOM 547 O O . ALA A 1 69 ? 5.158 -8.935 -12.501 1.00 80.94 69 ALA A O 1
ATOM 548 N N . ILE A 1 70 ? 4.578 -6.772 -12.519 1.00 79.31 70 ILE A N 1
ATOM 549 C CA . ILE A 1 70 ? 4.303 -6.701 -13.968 1.00 79.31 70 ILE A CA 1
ATOM 550 C C . ILE A 1 70 ? 5.452 -6.068 -14.748 1.00 79.31 70 ILE A C 1
ATOM 552 O O . ILE A 1 70 ? 5.537 -6.252 -15.961 1.00 79.31 70 ILE A O 1
ATOM 556 N N . ASN A 1 71 ? 6.325 -5.306 -14.088 1.00 77.94 71 ASN A N 1
ATOM 557 C CA . ASN A 1 71 ? 7.406 -4.607 -14.765 1.00 77.94 71 ASN A CA 1
ATOM 558 C C . ASN A 1 71 ? 8.677 -4.552 -13.921 1.00 77.94 71 ASN A C 1
ATOM 560 O O . ASN A 1 71 ? 8.625 -4.435 -12.699 1.00 77.94 71 ASN A O 1
ATOM 564 N N . TYR A 1 72 ? 9.826 -4.553 -14.593 1.00 80.19 72 TYR A N 1
ATOM 565 C CA . TYR A 1 72 ? 11.106 -4.326 -13.940 1.00 80.19 72 TYR A CA 1
ATOM 566 C C . TYR A 1 72 ? 11.249 -2.834 -13.616 1.00 80.19 72 TYR A C 1
ATOM 568 O O . TYR A 1 72 ? 11.385 -2.000 -14.514 1.00 80.19 72 TYR A O 1
ATOM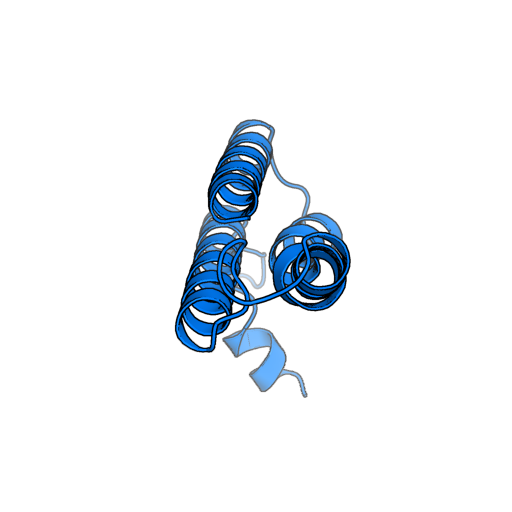 576 N N . LEU A 1 73 ? 11.172 -2.490 -12.331 1.00 82.62 73 LEU A N 1
ATOM 577 C CA . LEU A 1 73 ? 11.320 -1.117 -11.853 1.00 82.62 73 LEU A CA 1
ATOM 578 C C . LEU A 1 73 ? 12.774 -0.831 -11.482 1.00 82.62 73 LEU A C 1
ATOM 580 O O . LEU A 1 73 ? 13.460 -1.662 -10.889 1.00 82.62 73 LEU A O 1
ATOM 584 N N . ILE A 1 74 ? 13.234 0.378 -11.796 1.00 87.94 74 ILE A N 1
ATOM 585 C CA . ILE A 1 74 ? 14.559 0.843 -11.370 1.00 87.94 74 ILE A CA 1
ATOM 586 C C . ILE A 1 74 ? 14.544 1.254 -9.892 1.00 87.94 74 ILE A C 1
ATOM 588 O O . ILE A 1 74 ? 13.497 1.565 -9.324 1.00 87.94 74 ILE A O 1
ATOM 592 N N . TYR A 1 75 ? 15.723 1.319 -9.270 1.00 88.06 75 TYR A N 1
ATOM 593 C CA . TYR A 1 75 ? 15.869 1.637 -7.844 1.00 88.06 75 TYR A CA 1
ATOM 594 C C . TYR A 1 75 ? 15.124 2.912 -7.411 1.00 88.06 75 TYR A C 1
ATOM 596 O O . TYR A 1 75 ? 14.450 2.920 -6.385 1.00 88.06 75 TYR A O 1
ATOM 604 N N . THR A 1 76 ? 15.179 3.981 -8.208 1.00 88.62 76 THR A N 1
ATOM 605 C CA . THR A 1 76 ? 14.493 5.247 -7.894 1.00 88.62 76 THR A CA 1
ATOM 606 C C . THR A 1 76 ? 12.970 5.098 -7.858 1.00 88.62 76 THR A C 1
ATOM 608 O O . THR A 1 76 ? 12.303 5.689 -7.010 1.00 88.62 76 THR A O 1
ATOM 611 N N . GLN A 1 77 ? 12.412 4.264 -8.735 1.00 88.50 77 GLN A N 1
ATOM 612 C CA . GLN A 1 77 ? 10.984 3.957 -8.779 1.00 88.50 77 GLN A CA 1
ATOM 613 C C . GLN A 1 77 ? 10.560 3.096 -7.588 1.00 88.50 77 GLN A C 1
ATOM 615 O O . GLN A 1 77 ? 9.525 3.371 -6.982 1.00 88.50 77 GLN A O 1
ATOM 620 N N . LEU A 1 78 ? 11.379 2.108 -7.215 1.00 88.50 78 LEU A N 1
ATOM 621 C CA . LEU A 1 78 ? 11.162 1.301 -6.011 1.00 88.50 78 LEU A CA 1
ATOM 622 C C . LEU A 1 78 ? 11.174 2.167 -4.751 1.00 88.50 78 LEU A C 1
ATOM 624 O O . LEU A 1 78 ? 10.241 2.092 -3.960 1.00 88.50 78 LEU A O 1
ATOM 628 N N . LYS A 1 79 ? 12.157 3.063 -4.623 1.00 91.25 79 LYS A N 1
ATOM 629 C CA . LYS A 1 79 ? 12.226 4.019 -3.514 1.00 91.25 79 LYS A CA 1
ATOM 630 C C . LYS A 1 79 ? 10.984 4.912 -3.445 1.00 91.25 79 LYS A C 1
ATOM 632 O O . LYS A 1 79 ? 10.444 5.145 -2.372 1.00 91.25 79 LYS A O 1
ATOM 637 N N . THR A 1 80 ? 10.482 5.367 -4.592 1.00 91.00 80 THR A N 1
ATOM 638 C CA . THR A 1 80 ? 9.254 6.180 -4.641 1.00 91.00 80 THR A CA 1
ATOM 639 C C . THR A 1 80 ? 8.027 5.386 -4.165 1.00 91.00 80 THR A C 1
ATOM 641 O O . THR A 1 80 ? 7.165 5.929 -3.473 1.00 91.00 80 THR A O 1
ATOM 644 N N . LEU A 1 81 ? 7.938 4.096 -4.514 1.00 89.56 81 LEU A N 1
ATOM 645 C CA . LEU A 1 81 ? 6.877 3.211 -4.023 1.00 89.56 81 LEU A CA 1
ATOM 646 C C . LEU A 1 81 ? 6.988 2.970 -2.515 1.00 89.56 81 LEU A C 1
ATOM 648 O O . LEU A 1 81 ? 5.971 3.023 -1.828 1.00 89.56 81 LEU A O 1
ATOM 652 N N . GLU A 1 82 ? 8.197 2.752 -2.007 1.00 91.38 82 GLU A N 1
ATOM 653 C CA . GLU A 1 82 ? 8.472 2.583 -0.578 1.00 91.38 82 GLU A CA 1
ATOM 654 C C . GLU A 1 82 ? 8.075 3.838 0.217 1.00 91.38 82 GLU A C 1
ATOM 656 O O . GLU A 1 82 ? 7.291 3.755 1.159 1.00 91.38 82 GLU A O 1
ATOM 661 N N . GLU A 1 83 ? 8.471 5.030 -0.239 1.00 93.31 83 GLU A N 1
ATOM 662 C CA . GLU A 1 83 ? 8.065 6.301 0.377 1.00 93.31 83 GLU A CA 1
ATOM 663 C C . GLU A 1 83 ? 6.538 6.502 0.376 1.00 93.31 83 GLU A C 1
ATOM 665 O O . GLU A 1 83 ? 5.968 7.094 1.299 1.00 93.31 83 GLU A O 1
ATOM 670 N N . ALA A 1 84 ? 5.844 6.029 -0.663 1.00 90.81 84 ALA A N 1
ATOM 671 C CA . ALA A 1 84 ? 4.386 6.062 -0.718 1.00 90.81 84 ALA A CA 1
ATOM 672 C C . ALA A 1 84 ? 3.744 5.051 0.244 1.00 90.81 84 ALA A C 1
ATOM 674 O O . ALA A 1 84 ? 2.741 5.375 0.890 1.00 90.81 84 ALA A O 1
ATOM 675 N N . GLN A 1 85 ? 4.320 3.852 0.372 1.00 91.25 85 GLN A N 1
ATOM 676 C CA . GLN A 1 85 ? 3.894 2.862 1.358 1.00 91.25 85 GLN A CA 1
ATOM 677 C C . GLN A 1 85 ? 4.065 3.407 2.776 1.00 91.25 85 GLN A C 1
ATOM 679 O O . GLN A 1 85 ? 3.104 3.364 3.540 1.00 91.25 85 GLN A O 1
ATOM 684 N N . ASP A 1 86 ? 5.200 4.031 3.087 1.00 93.25 86 ASP A N 1
ATOM 685 C CA . ASP A 1 86 ? 5.453 4.693 4.368 1.00 93.25 86 ASP A CA 1
ATOM 686 C C . ASP A 1 86 ? 4.424 5.782 4.672 1.00 93.25 86 ASP A C 1
ATOM 688 O O . ASP A 1 86 ? 3.900 5.864 5.783 1.00 93.25 86 ASP A O 1
ATOM 692 N N . LYS A 1 87 ? 4.073 6.611 3.682 1.00 91.94 87 LYS A N 1
ATOM 693 C CA . LYS A 1 87 ? 3.017 7.627 3.838 1.00 91.94 87 LYS A CA 1
ATOM 694 C C . LYS A 1 87 ? 1.655 7.002 4.137 1.00 91.94 87 LYS A C 1
ATOM 696 O O . LYS A 1 87 ? 0.913 7.542 4.957 1.00 91.94 87 LYS A O 1
ATOM 701 N N . CYS A 1 88 ? 1.324 5.875 3.508 1.00 89.19 88 CYS A N 1
ATOM 702 C CA . CYS A 1 88 ? 0.105 5.132 3.827 1.00 89.19 88 CYS A CA 1
ATOM 703 C C . CYS A 1 88 ? 0.178 4.506 5.229 1.00 89.19 88 CYS A C 1
ATOM 705 O O . CYS A 1 88 ? -0.819 4.516 5.947 1.00 89.19 88 CYS A O 1
ATOM 707 N N . ILE A 1 89 ? 1.355 4.011 5.631 1.00 87.44 89 ILE A N 1
ATOM 708 C CA . ILE A 1 89 ? 1.602 3.391 6.939 1.00 87.44 89 ILE A CA 1
ATOM 709 C C . ILE A 1 89 ? 1.581 4.421 8.084 1.00 87.44 89 ILE A C 1
ATOM 711 O O . ILE A 1 89 ? 1.196 4.110 9.203 1.00 87.44 89 ILE A O 1
ATOM 715 N N . ARG A 1 90 ? 1.928 5.681 7.824 1.00 87.25 90 ARG A N 1
ATOM 716 C CA . ARG A 1 90 ? 1.819 6.765 8.819 1.00 87.25 90 ARG A CA 1
ATOM 717 C C . ARG A 1 90 ? 0.398 7.293 9.010 1.00 87.25 90 ARG A C 1
ATOM 719 O O . ARG A 1 90 ? 0.152 8.036 9.952 1.00 87.25 90 ARG A O 1
ATOM 726 N N . LYS A 1 91 ? -0.523 6.958 8.102 1.00 80.12 91 LYS A N 1
ATOM 727 C CA . LYS A 1 91 ? -1.964 7.216 8.271 1.00 80.12 91 LYS A CA 1
ATOM 728 C C . LYS A 1 91 ? -2.653 6.132 9.120 1.00 80.12 91 LYS A C 1
ATOM 730 O O . LYS A 1 91 ? -3.838 6.281 9.418 1.00 80.12 91 LYS A O 1
ATOM 735 N N . ILE A 1 92 ? -1.913 5.070 9.467 1.00 72.12 92 ILE A N 1
ATOM 736 C CA . ILE A 1 92 ? -2.281 3.990 10.399 1.00 72.12 92 ILE A CA 1
ATOM 737 C C . ILE A 1 92 ? -2.014 4.404 11.837 1.00 72.12 92 ILE A C 1
ATOM 739 O O . ILE A 1 92 ? -1.049 5.162 12.064 1.00 72.12 92 ILE A O 1
#

Mean predicted aligned error: 6.13 Å

Sequence (92 aa):
MADLLRKRIPFKPGDHLDPE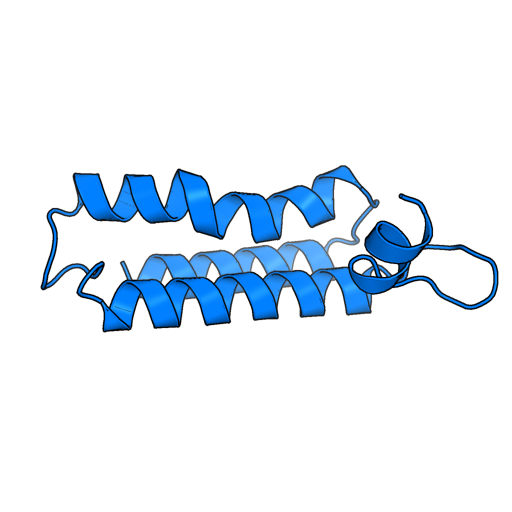KLVQSNIFKAMSTINVLSSIGVNPSGFSKLLYSRFYAQIVRPQTEYGIAINYLIYTQLKTLEEAQDKCIRKI